Protein AF-A0A3P3T9U1-F1 (afdb_monomer)

Radius of gyration: 26.96 Å; Cα contacts (8 Å, |Δi|>4): 174; chains: 1; bounding box: 84×66×42 Å

Solvent-accessible surface area (backbone atoms only — not comparable to full-atom values): 7925 Å² total; per-residue (Å²): 139,84,88,81,84,88,80,81,85,82,76,81,73,80,72,79,68,67,78,79,77,80,69,82,68,80,63,69,86,65,82,69,76,70,50,73,69,58,47,55,55,41,44,77,34,76,37,46,21,60,55,47,52,53,46,47,79,71,38,25,90,82,25,15,36,34,40,34,45,98,92,43,43,36,33,32,50,48,60,76,58,37,54,78,74,62,61,82,60,46,80,48,57,80,90,51,38,76,82,68,50,55,58,90,40,40,25,44,31,35,66,35,59,51,98,85,68,45,82,43,27,40,37,34,37,57,53,85,129

Structure (mmCIF, N/CA/C/O backbone):
data_AF-A0A3P3T9U1-F1
#
_entry.id   AF-A0A3P3T9U1-F1
#
loop_
_atom_site.group_PDB
_atom_site.id
_atom_site.type_symbol
_atom_site.label_atom_id
_atom_site.label_alt_id
_atom_site.label_comp_id
_atom_site.label_asym_id
_atom_site.label_entity_id
_atom_site.label_seq_id
_atom_site.pdbx_PDB_ins_code
_atom_site.Cartn_x
_atom_site.Cartn_y
_atom_site.Cartn_z
_atom_site.occupancy
_atom_site.B_iso_or_equiv
_atom_site.auth_seq_id
_atom_site.auth_comp_id
_atom_site.auth_asym_id
_atom_site.auth_atom_id
_atom_site.pdbx_PDB_model_num
ATOM 1 N N . MET A 1 1 ? 68.263 -53.434 20.672 1.00 41.34 1 MET A N 1
ATOM 2 C CA . MET A 1 1 ? 68.591 -51.993 20.567 1.00 41.34 1 MET A CA 1
ATOM 3 C C . MET A 1 1 ? 68.253 -51.519 19.157 1.00 41.34 1 MET A C 1
ATOM 5 O O . MET A 1 1 ? 68.517 -52.272 18.232 1.00 41.34 1 MET A O 1
ATOM 9 N N . LYS A 1 2 ? 67.741 -50.285 19.036 1.00 37.53 2 LYS A N 1
ATOM 10 C CA . LYS A 1 2 ? 67.317 -49.538 17.828 1.00 37.53 2 LYS A CA 1
ATOM 11 C C . LYS A 1 2 ? 65.842 -49.667 17.412 1.00 37.53 2 LYS A C 1
ATOM 13 O O . LYS A 1 2 ? 65.433 -50.567 16.692 1.00 37.53 2 LYS A O 1
ATOM 18 N N . MET A 1 3 ? 65.092 -48.667 17.886 1.00 38.59 3 MET A N 1
ATOM 19 C CA . MET A 1 3 ? 63.888 -48.091 17.280 1.00 38.59 3 MET A CA 1
ATOM 20 C C . MET A 1 3 ? 64.161 -47.643 15.842 1.00 38.59 3 MET A C 1
ATOM 22 O O . MET A 1 3 ? 65.213 -47.048 15.640 1.00 38.59 3 MET A O 1
ATOM 26 N N . VAL A 1 4 ? 63.183 -47.791 14.938 1.00 52.09 4 VAL A N 1
ATOM 27 C CA . VAL A 1 4 ? 62.820 -46.845 13.850 1.00 52.09 4 VAL A CA 1
ATOM 28 C C . VAL A 1 4 ? 61.391 -47.237 13.406 1.00 52.09 4 VAL A C 1
ATOM 30 O O . VAL A 1 4 ? 61.208 -48.302 12.838 1.00 52.09 4 VAL A O 1
ATOM 33 N N . PHE A 1 5 ? 60.305 -46.651 13.917 1.00 43.38 5 PHE A N 1
ATOM 34 C CA . PHE A 1 5 ? 59.622 -45.407 13.517 1.00 43.38 5 PHE A CA 1
ATOM 35 C C . PHE A 1 5 ? 59.259 -45.251 12.022 1.00 43.38 5 PHE A C 1
ATOM 37 O O . PHE A 1 5 ? 60.132 -45.112 11.174 1.00 43.38 5 PHE A O 1
ATOM 44 N N . LYS A 1 6 ? 57.950 -45.037 11.786 1.00 44.62 6 LYS A N 1
ATOM 45 C CA . LYS A 1 6 ? 57.275 -44.555 10.556 1.00 44.62 6 LYS A CA 1
ATOM 46 C C . LYS A 1 6 ? 57.015 -45.672 9.519 1.00 44.62 6 LYS A C 1
ATOM 48 O O . LYS A 1 6 ? 57.917 -46.403 9.164 1.00 44.62 6 LYS A O 1
ATOM 53 N N . ARG A 1 7 ? 55.817 -45.840 8.947 1.00 45.97 7 ARG A N 1
ATOM 54 C CA . ARG A 1 7 ? 54.905 -44.822 8.408 1.00 45.97 7 ARG A CA 1
ATOM 55 C C . ARG A 1 7 ? 53.446 -45.318 8.394 1.00 45.97 7 ARG A C 1
ATOM 57 O O . ARG A 1 7 ? 53.157 -46.365 7.840 1.00 45.97 7 ARG A O 1
ATOM 64 N N . VAL A 1 8 ? 52.575 -44.495 8.980 1.00 49.38 8 VAL A N 1
ATOM 65 C CA . VAL A 1 8 ? 51.324 -43.974 8.398 1.00 49.38 8 VAL A CA 1
ATOM 66 C C . VAL A 1 8 ? 50.402 -45.010 7.741 1.00 49.38 8 VAL A C 1
ATOM 68 O O . VAL A 1 8 ? 50.495 -45.295 6.552 1.00 49.38 8 VAL A O 1
ATOM 71 N N . VAL A 1 9 ? 49.443 -45.492 8.534 1.00 46.72 9 VAL A N 1
ATOM 72 C CA . VAL A 1 9 ? 48.201 -46.107 8.056 1.00 46.72 9 VAL A CA 1
ATOM 73 C C . VAL A 1 9 ? 47.429 -45.041 7.276 1.00 46.72 9 VAL A C 1
ATOM 75 O O . VAL A 1 9 ? 46.888 -44.102 7.858 1.00 46.72 9 VAL A O 1
ATOM 78 N N . LEU A 1 10 ? 47.423 -45.163 5.949 1.00 43.09 10 LEU A N 1
ATOM 79 C CA . LEU A 1 10 ? 46.573 -44.374 5.066 1.00 43.09 10 LEU A CA 1
ATOM 80 C C . LEU A 1 10 ? 45.145 -44.926 5.199 1.00 43.09 10 LEU A C 1
ATOM 82 O O . LEU A 1 10 ? 44.728 -45.817 4.464 1.00 43.09 10 LEU A O 1
ATOM 86 N N . LEU A 1 11 ? 44.416 -44.457 6.212 1.00 42.66 11 LEU A N 1
ATOM 87 C CA . LEU A 1 11 ? 42.990 -44.722 6.347 1.00 42.66 11 LEU A CA 1
ATOM 88 C C . LEU A 1 11 ? 42.281 -43.862 5.293 1.00 42.66 11 LEU A C 1
ATOM 90 O O . LEU A 1 11 ? 42.007 -42.683 5.516 1.00 42.66 11 LEU A O 1
ATOM 94 N N . SER A 1 12 ? 42.037 -44.429 4.112 1.00 42.62 12 SER A N 1
ATOM 95 C CA . SER A 1 12 ? 41.165 -43.842 3.093 1.00 42.62 12 SER A CA 1
ATOM 96 C C . SER A 1 12 ? 39.722 -43.881 3.595 1.00 42.62 12 SER A C 1
ATOM 98 O O . SER A 1 12 ? 38.913 -44.703 3.174 1.00 42.62 12 SER A O 1
ATOM 100 N N . ALA A 1 13 ? 39.407 -42.998 4.542 1.00 49.19 13 ALA A N 1
ATOM 101 C CA . ALA A 1 13 ? 38.042 -42.634 4.850 1.00 49.19 13 ALA A CA 1
ATOM 102 C C . ALA A 1 13 ? 37.487 -41.936 3.609 1.00 49.19 13 ALA A C 1
ATOM 104 O O . ALA A 1 13 ? 37.845 -40.801 3.292 1.00 49.19 13 ALA A O 1
ATOM 105 N N . VAL A 1 14 ? 36.640 -42.660 2.883 1.00 45.09 14 VAL A N 1
ATOM 106 C CA . VAL A 1 14 ? 35.721 -42.102 1.900 1.00 45.09 14 VAL A CA 1
ATOM 107 C C . VAL A 1 14 ? 34.804 -41.157 2.669 1.00 45.09 14 VAL A C 1
ATOM 109 O O . VAL A 1 14 ? 33.752 -41.542 3.173 1.00 45.09 14 VAL A O 1
ATOM 112 N N . VAL A 1 15 ? 35.233 -39.906 2.816 1.00 48.53 15 VAL A N 1
ATOM 113 C CA . VAL A 1 15 ? 34.319 -38.818 3.125 1.00 48.53 15 VAL A CA 1
ATOM 114 C C . VAL A 1 15 ? 33.520 -38.640 1.847 1.00 48.53 15 VAL A C 1
ATOM 116 O O . VAL A 1 15 ? 33.974 -38.013 0.891 1.00 48.53 15 VAL A O 1
ATOM 119 N N . LEU A 1 16 ? 32.333 -39.248 1.824 1.00 46.41 16 LEU A N 1
ATOM 120 C CA . LEU A 1 16 ? 31.216 -38.761 1.032 1.00 46.41 16 LEU A CA 1
ATOM 121 C C . LEU A 1 16 ? 30.988 -37.322 1.494 1.00 46.41 16 LEU A C 1
ATOM 123 O O . LEU A 1 16 ? 30.196 -37.055 2.396 1.00 46.41 16 LEU A O 1
ATOM 127 N N . MET A 1 17 ? 31.763 -36.395 0.929 1.00 45.94 17 MET A N 1
ATOM 128 C CA . MET A 1 17 ? 31.426 -34.991 0.963 1.00 45.94 17 MET A CA 1
ATOM 129 C C . MET A 1 17 ? 30.121 -34.9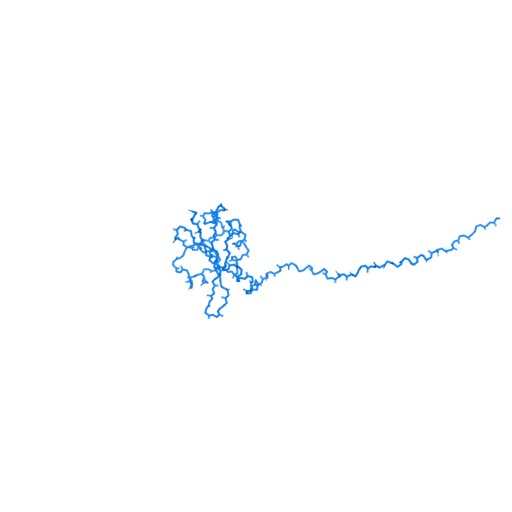13 0.198 1.00 45.94 17 MET A C 1
ATOM 131 O O . MET A 1 17 ? 30.085 -34.990 -1.031 1.00 45.94 17 MET A O 1
ATOM 135 N N . ALA A 1 18 ? 29.050 -34.874 0.993 1.00 45.69 18 ALA A N 1
ATOM 136 C CA . ALA A 1 18 ? 27.760 -34.333 0.643 1.00 45.69 18 ALA A CA 1
ATOM 137 C C . ALA A 1 18 ? 27.975 -33.282 -0.437 1.00 45.69 18 ALA A C 1
ATOM 139 O O . ALA A 1 18 ? 28.804 -32.385 -0.254 1.00 45.69 18 ALA A O 1
ATOM 140 N N . GLY A 1 19 ? 27.291 -33.481 -1.567 1.00 37.94 19 GLY A N 1
ATOM 141 C CA . GLY A 1 19 ? 27.389 -32.634 -2.738 1.00 37.94 19 GLY A CA 1
ATOM 142 C C . GLY A 1 19 ? 27.549 -31.195 -2.296 1.00 37.94 19 GLY A C 1
ATOM 143 O O . GLY A 1 19 ? 26.667 -30.640 -1.637 1.00 37.94 19 GLY A O 1
ATOM 144 N N . GLY A 1 20 ? 28.725 -30.644 -2.595 1.00 35.66 20 GLY A N 1
ATOM 145 C CA . GLY A 1 20 ? 28.991 -29.235 -2.443 1.00 35.66 20 GLY A CA 1
ATOM 146 C C . GLY A 1 20 ? 27.956 -28.514 -3.281 1.00 35.66 20 GLY A C 1
ATOM 147 O O . GLY A 1 20 ? 28.151 -28.293 -4.4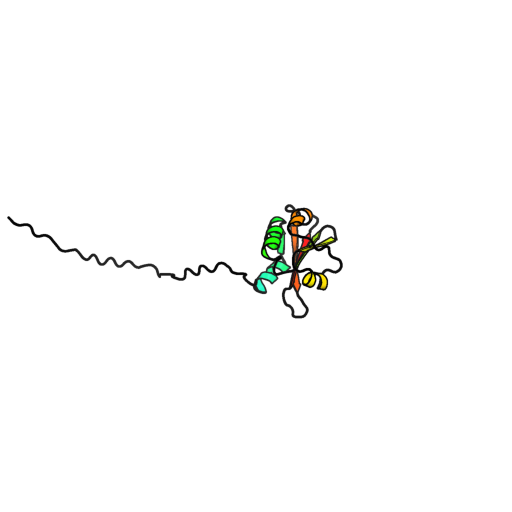74 1.00 35.66 20 GLY A O 1
ATOM 148 N N . CYS A 1 21 ? 26.850 -28.137 -2.647 1.00 46.66 21 CYS A N 1
ATOM 149 C CA . CYS A 1 21 ? 25.974 -27.083 -3.106 1.00 46.66 21 CYS A CA 1
ATOM 150 C C . CYS A 1 21 ? 26.743 -25.775 -2.884 1.00 46.66 21 CYS A C 1
ATOM 152 O O . CYS A 1 21 ? 26.375 -24.908 -2.099 1.00 46.66 21 CYS A O 1
ATOM 154 N N . SER A 1 22 ? 27.880 -25.656 -3.571 1.00 50.91 22 SER A N 1
ATOM 155 C CA . SER A 1 22 ? 28.648 -24.434 -3.727 1.00 50.91 22 SER A CA 1
ATOM 156 C C . SER A 1 22 ? 27.945 -23.596 -4.781 1.00 50.91 22 SER A C 1
ATOM 158 O O . SER A 1 22 ? 28.463 -23.321 -5.857 1.00 50.91 22 SER A O 1
ATOM 160 N N . LYS A 1 23 ? 26.723 -23.197 -4.447 1.00 42.22 23 LYS A N 1
ATOM 161 C CA . LYS A 1 23 ? 26.172 -21.920 -4.860 1.00 42.22 23 LYS A CA 1
ATOM 162 C C . LYS A 1 23 ? 25.697 -21.250 -3.586 1.00 42.22 23 LYS A C 1
ATOM 164 O O . LYS A 1 23 ? 24.510 -21.134 -3.311 1.00 42.22 23 LYS A O 1
ATOM 169 N N . ALA A 1 24 ? 26.673 -20.776 -2.814 1.00 43.69 24 ALA A N 1
ATOM 170 C CA . ALA A 1 24 ? 26.484 -19.573 -2.028 1.00 43.69 24 ALA A CA 1
ATOM 171 C C . ALA A 1 24 ? 26.224 -18.422 -3.011 1.00 43.69 24 ALA A C 1
ATOM 173 O O . ALA A 1 24 ? 27.068 -17.557 -3.233 1.00 43.69 24 ALA A O 1
ATOM 174 N N . THR A 1 25 ? 25.045 -18.420 -3.628 1.00 40.53 25 THR A N 1
ATOM 175 C CA . THR A 1 25 ? 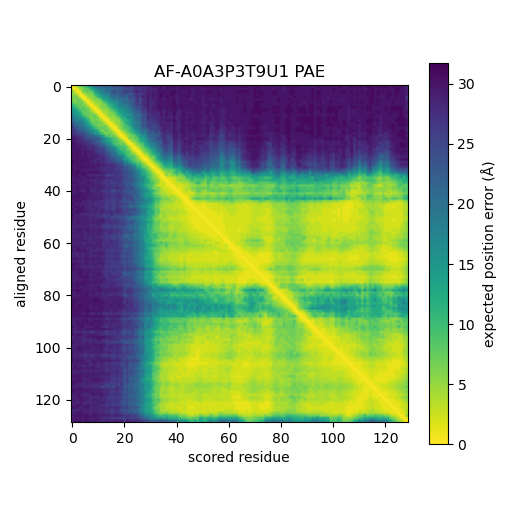24.482 -17.209 -4.190 1.00 40.53 25 THR A CA 1
ATOM 176 C C . THR A 1 25 ? 24.033 -16.416 -2.973 1.00 40.53 25 THR A C 1
ATOM 178 O O . THR A 1 25 ? 22.876 -16.456 -2.568 1.00 40.53 25 THR A O 1
ATOM 181 N N . LYS A 1 26 ? 24.968 -15.685 -2.357 1.00 44.56 26 LYS A N 1
ATOM 182 C CA . LYS A 1 26 ? 24.619 -14.437 -1.678 1.00 44.56 26 LYS A CA 1
ATOM 183 C C . LYS A 1 26 ? 24.151 -13.463 -2.763 1.00 44.56 26 LYS A C 1
ATOM 185 O O . LYS A 1 26 ? 24.805 -12.467 -3.041 1.00 44.56 26 LYS A O 1
ATOM 190 N N . SER A 1 27 ? 23.025 -13.761 -3.405 1.00 36.31 27 SER A N 1
ATOM 191 C CA . SER A 1 27 ? 22.183 -12.688 -3.877 1.00 36.31 27 SER A CA 1
ATOM 192 C C . SER A 1 27 ? 21.517 -12.188 -2.609 1.00 36.31 27 SER A C 1
ATOM 194 O O . SER A 1 27 ? 20.612 -12.827 -2.071 1.00 36.31 27 SER A O 1
ATOM 196 N N . LEU A 1 28 ? 21.966 -11.029 -2.126 1.00 36.38 28 LEU A N 1
ATOM 197 C CA . LEU A 1 28 ? 20.994 -10.063 -1.622 1.00 36.38 28 LEU A CA 1
ATOM 198 C C . LEU A 1 28 ? 19.771 -10.184 -2.545 1.00 36.38 28 LEU A C 1
ATOM 200 O O . LEU A 1 28 ? 19.993 -10.190 -3.761 1.00 36.38 28 LEU A O 1
ATOM 204 N N . PRO A 1 29 ? 18.539 -10.379 -2.046 1.00 35.88 29 PRO A N 1
ATOM 205 C CA . PRO A 1 29 ? 17.366 -10.244 -2.891 1.00 35.88 29 PRO A CA 1
ATOM 206 C C . PRO A 1 29 ? 17.343 -8.782 -3.345 1.00 35.88 29 PRO A C 1
ATOM 208 O O . PRO A 1 29 ? 16.732 -7.921 -2.721 1.00 35.88 29 PRO A O 1
ATOM 211 N N . GLY A 1 30 ? 18.135 -8.489 -4.374 1.00 32.56 30 GLY A N 1
ATOM 212 C CA . GLY A 1 30 ? 18.158 -7.230 -5.070 1.00 32.56 30 GLY A CA 1
A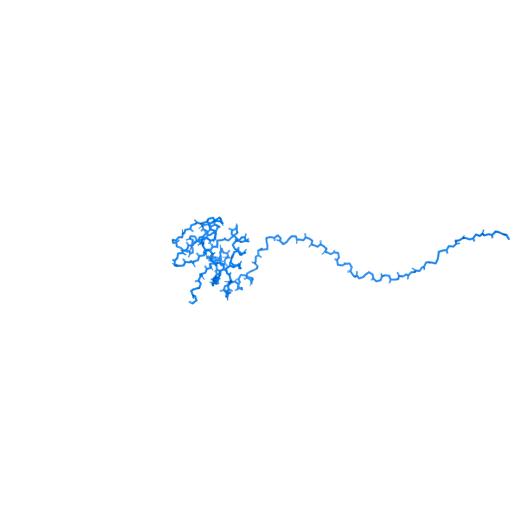TOM 213 C C . GLY A 1 30 ? 16.785 -7.121 -5.670 1.00 32.56 30 GLY A C 1
ATOM 214 O O . GLY A 1 30 ? 16.392 -8.031 -6.395 1.00 32.56 30 GLY A O 1
ATOM 215 N N . VAL A 1 31 ? 16.063 -6.087 -5.236 1.00 44.41 31 VAL A N 1
ATOM 216 C CA . VAL A 1 31 ? 14.924 -5.474 -5.921 1.00 44.41 31 VAL A CA 1
ATOM 217 C C . VAL A 1 31 ? 14.221 -6.487 -6.820 1.00 44.41 31 VAL A C 1
ATOM 219 O O . VAL A 1 31 ? 14.337 -6.447 -8.039 1.00 44.41 31 VAL A O 1
ATOM 222 N N . TYR A 1 32 ? 13.606 -7.498 -6.202 1.00 44.84 32 TYR A N 1
ATOM 223 C CA . TYR A 1 32 ? 12.826 -8.466 -6.956 1.00 44.84 32 TYR A CA 1
ATOM 224 C C . TYR A 1 32 ? 11.654 -7.651 -7.493 1.00 44.84 32 TYR A C 1
ATOM 226 O O . TYR A 1 32 ? 10.776 -7.277 -6.709 1.00 44.84 32 TYR A O 1
ATOM 234 N N . GLU A 1 33 ? 11.680 -7.320 -8.786 1.00 48.50 33 GLU A N 1
ATOM 235 C CA . GLU A 1 33 ? 10.459 -7.082 -9.546 1.00 48.50 33 GLU A CA 1
ATOM 236 C C . GLU A 1 33 ? 9.521 -8.212 -9.136 1.00 48.50 33 GLU A C 1
ATOM 238 O O . GLU A 1 33 ? 9.773 -9.390 -9.411 1.00 48.50 33 GLU A O 1
ATOM 243 N N . MET A 1 34 ? 8.520 -7.894 -8.317 1.00 57.56 34 MET A N 1
ATOM 244 C CA . MET A 1 34 ? 7.538 -8.892 -7.940 1.00 57.56 34 MET A CA 1
ATOM 245 C C . MET A 1 34 ? 6.935 -9.385 -9.250 1.00 57.56 34 MET A C 1
ATOM 247 O O . MET A 1 34 ? 6.514 -8.595 -10.091 1.00 57.56 34 MET A O 1
ATOM 251 N N . SER A 1 35 ? 6.958 -10.695 -9.477 1.00 63.12 35 SER A N 1
ATOM 252 C CA . SER A 1 35 ? 6.377 -11.248 -10.694 1.00 63.12 35 SER A CA 1
ATOM 253 C C . SER A 1 35 ? 4.902 -10.844 -10.775 1.00 63.12 35 SER A C 1
ATOM 255 O O . SER A 1 35 ? 4.241 -10.664 -9.751 1.00 63.12 35 SER A O 1
ATOM 257 N N . ASN A 1 36 ? 4.337 -10.751 -11.980 1.00 63.69 36 ASN A N 1
ATOM 258 C CA . ASN A 1 36 ? 2.904 -10.468 -12.148 1.00 63.69 36 ASN A CA 1
ATOM 259 C C . ASN A 1 36 ? 2.006 -11.400 -11.306 1.00 63.69 36 ASN A C 1
ATOM 261 O O . ASN A 1 36 ? 0.955 -10.978 -10.829 1.00 63.69 36 ASN A O 1
ATOM 265 N N . SER A 1 37 ? 2.447 -12.639 -11.061 1.00 60.81 37 SER A N 1
ATOM 266 C CA . SER A 1 37 ? 1.788 -13.586 -10.157 1.00 60.81 37 SER A CA 1
ATOM 267 C C . SER A 1 37 ? 1.847 -13.190 -8.674 1.00 60.81 37 SER A C 1
ATOM 269 O O . SER A 1 37 ? 0.894 -13.445 -7.946 1.00 60.81 37 SER A O 1
ATOM 271 N N . ALA A 1 38 ? 2.927 -12.552 -8.215 1.00 68.69 38 ALA A N 1
ATOM 272 C CA . ALA A 1 38 ? 3.044 -12.043 -6.850 1.00 68.69 38 ALA A CA 1
ATOM 273 C C . ALA A 1 38 ? 2.125 -10.833 -6.624 1.00 68.69 38 ALA A C 1
ATOM 275 O O . ALA A 1 38 ? 1.521 -10.713 -5.561 1.00 68.69 38 ALA A O 1
ATOM 276 N N . TYR A 1 39 ? 1.955 -9.980 -7.639 1.00 77.69 39 TYR A N 1
ATOM 277 C CA . TYR A 1 39 ? 0.980 -8.891 -7.587 1.00 77.69 39 TYR A CA 1
ATOM 278 C C . TYR A 1 39 ? -0.466 -9.391 -7.653 1.00 77.69 39 TYR A C 1
ATOM 280 O O . TYR A 1 39 ? -1.312 -8.856 -6.948 1.00 77.69 39 TYR A O 1
ATOM 288 N N . ALA A 1 40 ? -0.764 -10.450 -8.411 1.00 72.44 40 ALA A N 1
ATOM 289 C CA . ALA A 1 40 ? -2.108 -11.037 -8.420 1.00 72.44 40 ALA A CA 1
ATOM 290 C C . ALA A 1 40 ? -2.573 -11.458 -7.012 1.00 72.44 40 ALA A C 1
ATOM 292 O O . ALA A 1 40 ? -3.724 -11.238 -6.656 1.00 72.44 40 ALA A O 1
ATOM 293 N N . ALA A 1 41 ? -1.663 -11.969 -6.173 1.00 73.62 41 ALA A N 1
ATOM 294 C CA . ALA A 1 41 ? -1.980 -12.265 -4.777 1.00 73.62 41 ALA A CA 1
ATOM 295 C C . ALA A 1 41 ? -2.347 -11.002 -3.974 1.00 73.62 41 ALA A C 1
ATOM 297 O O . ALA A 1 41 ? -3.237 -11.052 -3.131 1.00 73.62 41 ALA A O 1
ATOM 298 N N . TYR A 1 42 ? -1.706 -9.860 -4.242 1.00 79.62 42 TYR A N 1
ATOM 299 C CA . TYR A 1 42 ? -2.046 -8.592 -3.588 1.00 79.62 42 TYR A CA 1
ATOM 300 C C . TYR A 1 42 ? -3.449 -8.096 -3.951 1.00 79.62 42 TYR A C 1
ATOM 302 O O . TYR A 1 42 ? -4.084 -7.470 -3.113 1.00 79.62 42 TYR A O 1
ATOM 310 N N . ASP A 1 43 ? -3.965 -8.378 -5.143 1.00 79.50 43 ASP A N 1
ATOM 311 C CA . ASP A 1 43 ? -5.269 -7.856 -5.577 1.00 79.50 43 ASP A CA 1
ATOM 312 C C . ASP A 1 43 ? -6.460 -8.426 -4.779 1.00 79.50 43 ASP A C 1
ATOM 314 O O . ASP A 1 43 ? -7.517 -7.809 -4.657 1.00 79.50 43 ASP A O 1
ATOM 318 N N . GLU A 1 44 ? -6.269 -9.597 -4.169 1.00 73.06 44 GLU A N 1
ATOM 319 C CA . GLU A 1 44 ? -7.309 -10.323 -3.432 1.00 73.06 44 GLU A CA 1
ATOM 320 C C . GLU A 1 44 ? -7.016 -10.437 -1.925 1.00 73.06 44 GLU A C 1
ATOM 322 O O . GLU A 1 44 ? -7.721 -11.139 -1.196 1.00 73.06 44 GLU A O 1
ATOM 327 N N . THR A 1 45 ? -5.992 -9.738 -1.425 1.00 86.38 45 THR A N 1
ATOM 328 C CA . THR A 1 45 ? -5.534 -9.884 -0.037 1.00 86.38 45 THR A CA 1
ATOM 329 C C . THR A 1 45 ? -6.109 -8.817 0.902 1.00 86.38 45 THR A C 1
ATOM 331 O O . THR A 1 45 ? -6.288 -7.647 0.561 1.00 86.38 45 THR A O 1
ATOM 334 N N . VAL A 1 46 ? -6.386 -9.233 2.140 1.00 90.88 46 VAL A N 1
ATOM 335 C CA . VAL A 1 46 ? -6.616 -8.332 3.275 1.00 90.88 46 VAL A CA 1
ATOM 336 C C . VAL A 1 46 ? -5.340 -8.298 4.104 1.00 90.88 46 VAL A C 1
ATOM 338 O O . VAL A 1 46 ? -4.879 -9.336 4.575 1.00 90.88 46 VAL A O 1
ATOM 341 N N . LEU A 1 47 ? -4.778 -7.107 4.275 1.00 90.56 47 LEU A N 1
ATOM 342 C CA . LEU A 1 47 ? -3.535 -6.874 5.002 1.00 90.56 47 LEU A CA 1
ATOM 343 C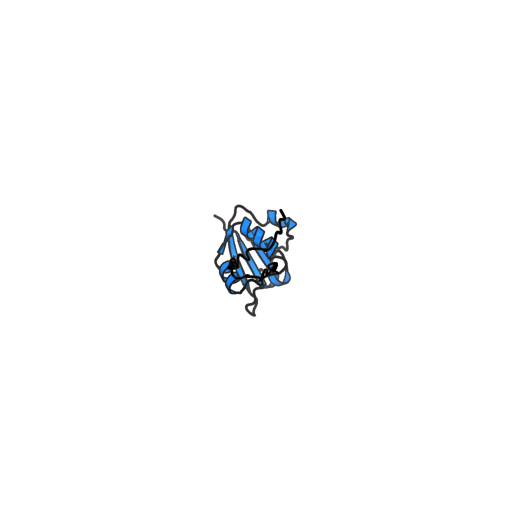 C . LEU A 1 47 ? -3.834 -6.239 6.360 1.00 90.56 47 LEU A C 1
ATOM 345 O O . LEU A 1 47 ? -4.698 -5.366 6.464 1.00 90.56 47 LEU A O 1
ATOM 349 N N . SER A 1 48 ? -3.104 -6.637 7.400 1.00 92.50 48 SER A N 1
ATOM 350 C CA . SER A 1 48 ? -3.074 -5.877 8.655 1.00 92.50 48 SER A CA 1
ATOM 351 C C . SER A 1 48 ? -2.324 -4.556 8.470 1.00 92.50 48 SER A C 1
ATOM 353 O O . SER A 1 48 ? -1.484 -4.429 7.574 1.00 92.50 48 SER A O 1
ATOM 355 N N . GLY A 1 49 ? -2.562 -3.578 9.343 1.00 88.31 49 GLY A N 1
ATOM 356 C CA . GLY A 1 49 ? -1.837 -2.307 9.311 1.00 88.31 49 GLY A CA 1
ATOM 357 C C . GLY A 1 49 ? -0.316 -2.472 9.435 1.00 88.31 49 GLY A C 1
ATOM 358 O O . GLY A 1 49 ? 0.436 -1.765 8.770 1.00 88.31 49 GLY A O 1
ATOM 359 N N . GLN A 1 50 ? 0.161 -3.479 10.175 1.00 90.06 50 GLN A N 1
ATOM 360 C CA . GLN A 1 50 ? 1.589 -3.835 10.209 1.00 90.06 50 GLN A CA 1
ATOM 361 C C . GLN A 1 50 ? 2.116 -4.320 8.848 1.00 90.06 50 GLN A C 1
ATOM 363 O O . GLN A 1 50 ? 3.217 -3.953 8.438 1.00 90.06 50 GLN A O 1
ATOM 368 N N 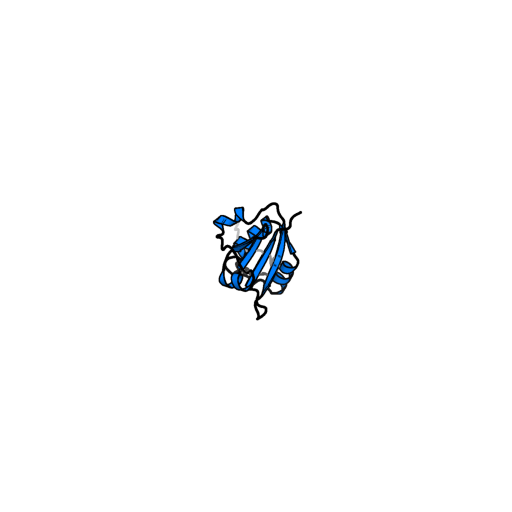. GLN A 1 51 ? 1.345 -5.140 8.127 1.00 89.94 51 GLN A N 1
ATOM 369 C CA . GLN A 1 51 ? 1.720 -5.592 6.783 1.00 89.94 51 GLN A CA 1
ATOM 370 C C . GLN A 1 51 ? 1.708 -4.441 5.775 1.00 89.94 51 GLN A C 1
ATOM 372 O O . GLN A 1 51 ? 2.571 -4.392 4.898 1.00 89.94 51 GLN A O 1
ATOM 377 N N . VAL A 1 52 ? 0.775 -3.500 5.930 1.00 89.75 52 VAL A N 1
ATOM 378 C CA . VAL A 1 52 ? 0.731 -2.264 5.144 1.00 89.75 52 VAL A CA 1
ATOM 379 C C . VAL A 1 52 ? 1.958 -1.393 5.406 1.00 89.75 52 VAL A C 1
ATOM 381 O O . VAL A 1 52 ? 2.591 -0.965 4.446 1.00 89.75 52 VAL A O 1
ATOM 384 N N . ASP A 1 53 ? 2.361 -1.197 6.663 1.00 89.38 53 ASP A N 1
ATOM 385 C CA . ASP A 1 53 ? 3.586 -0.458 7.004 1.00 89.38 53 ASP A CA 1
ATOM 386 C C . ASP A 1 53 ? 4.828 -1.099 6.354 1.00 89.38 53 ASP A C 1
ATOM 388 O O . ASP A 1 53 ? 5.641 -0.431 5.711 1.00 89.38 53 ASP A O 1
ATOM 392 N N . MET A 1 54 ? 4.951 -2.428 6.422 1.00 85.81 54 MET A N 1
ATOM 393 C CA . MET A 1 54 ? 6.040 -3.141 5.743 1.00 85.81 54 MET A CA 1
ATOM 394 C C . MET A 1 54 ? 6.010 -2.956 4.220 1.00 85.81 54 MET A C 1
ATOM 396 O O . MET A 1 54 ? 7.062 -2.742 3.614 1.00 85.81 54 MET A O 1
ATOM 400 N N . ALA A 1 55 ? 4.828 -3.021 3.599 1.00 84.06 55 ALA A N 1
ATOM 401 C CA . ALA A 1 55 ? 4.672 -2.797 2.164 1.00 84.06 55 ALA A CA 1
ATOM 402 C C . ALA A 1 55 ? 5.063 -1.361 1.776 1.00 84.06 55 ALA A C 1
ATOM 404 O O . ALA A 1 55 ? 5.799 -1.163 0.811 1.00 84.06 55 ALA A O 1
ATOM 405 N N . LEU A 1 56 ? 4.646 -0.373 2.568 1.00 87.94 56 LEU A N 1
ATOM 406 C CA . LEU A 1 56 ? 4.985 1.032 2.381 1.00 87.94 56 LEU A CA 1
ATOM 407 C C . LEU A 1 56 ? 6.504 1.233 2.344 1.00 87.94 56 LEU A C 1
ATOM 409 O O . LEU A 1 56 ? 7.039 1.722 1.352 1.00 87.94 56 LEU A O 1
ATOM 413 N N . ASN A 1 57 ? 7.210 0.785 3.388 1.00 84.88 57 ASN A N 1
ATOM 414 C CA . ASN A 1 57 ? 8.662 0.957 3.496 1.00 84.88 57 ASN A CA 1
ATOM 415 C C . ASN A 1 57 ? 9.416 0.238 2.367 1.00 84.88 57 ASN A C 1
ATOM 417 O O . ASN A 1 57 ? 10.485 0.685 1.962 1.00 84.88 57 ASN A O 1
ATOM 421 N N . ARG A 1 58 ? 8.870 -0.877 1.865 1.00 83.25 58 ARG A N 1
ATOM 422 C CA . ARG A 1 58 ? 9.516 -1.695 0.836 1.00 83.25 58 ARG A CA 1
ATOM 423 C C . ARG A 1 58 ? 9.309 -1.172 -0.583 1.00 83.25 58 ARG A C 1
ATOM 425 O O . ARG A 1 58 ? 10.220 -1.294 -1.396 1.00 83.25 58 ARG A O 1
ATOM 432 N N . TYR A 1 59 ? 8.121 -0.663 -0.900 1.00 81.25 59 TYR A N 1
ATOM 433 C CA . TYR A 1 59 ? 7.714 -0.448 -2.293 1.00 81.25 59 TYR A CA 1
ATOM 434 C C . TYR A 1 59 ? 7.574 1.019 -2.695 1.00 81.25 59 TYR A C 1
ATOM 436 O O . TYR A 1 59 ? 7.571 1.297 -3.891 1.00 81.25 59 TYR A O 1
ATOM 444 N N . LYS A 1 60 ? 7.512 1.964 -1.746 1.00 81.38 60 LYS A N 1
ATOM 445 C CA . LYS A 1 60 ? 7.246 3.387 -2.040 1.00 81.38 60 LYS A CA 1
ATOM 446 C C . LYS A 1 60 ? 8.255 4.069 -2.975 1.00 81.38 60 LYS A C 1
ATOM 448 O O . LYS A 1 60 ? 7.953 5.118 -3.526 1.00 81.38 60 LYS A O 1
ATOM 453 N N . GLU A 1 61 ? 9.460 3.524 -3.131 1.00 78.25 61 GLU A N 1
ATOM 454 C CA . GLU A 1 61 ? 10.474 4.071 -4.049 1.00 78.25 61 GLU A CA 1
ATOM 455 C C . GLU A 1 61 ? 10.265 3.633 -5.505 1.00 78.25 61 GLU A C 1
ATOM 457 O O . GLU A 1 61 ? 10.840 4.227 -6.411 1.00 78.25 61 GLU A O 1
ATOM 462 N N . PHE A 1 62 ? 9.436 2.611 -5.730 1.00 77.31 62 PHE A N 1
ATOM 463 C CA . PHE A 1 62 ? 9.253 1.966 -7.033 1.00 77.31 62 PHE A CA 1
ATOM 464 C C . PHE A 1 62 ? 7.801 1.995 -7.514 1.00 77.31 62 PHE A C 1
ATOM 466 O O . PHE A 1 62 ? 7.547 1.889 -8.708 1.00 77.31 62 PHE A O 1
ATOM 473 N N . LEU A 1 63 ? 6.850 2.115 -6.588 1.00 82.31 63 LEU A N 1
ATOM 474 C CA . LEU A 1 63 ? 5.418 2.083 -6.849 1.00 82.31 63 LEU A CA 1
ATOM 475 C C . LEU A 1 63 ? 4.727 3.241 -6.139 1.00 82.31 63 LEU A C 1
ATOM 477 O O . LEU A 1 63 ? 5.097 3.609 -5.021 1.00 82.31 63 LEU A O 1
ATOM 481 N N . ALA A 1 64 ? 3.662 3.755 -6.752 1.00 86.44 64 ALA A N 1
ATOM 482 C CA . ALA A 1 64 ? 2.710 4.591 -6.037 1.00 86.44 64 ALA A CA 1
ATOM 483 C C . ALA A 1 64 ? 1.948 3.735 -5.017 1.00 86.44 64 ALA A C 1
ATOM 485 O O . ALA A 1 64 ? 1.277 2.771 -5.392 1.00 86.44 64 ALA A O 1
ATOM 486 N N . ILE A 1 65 ? 2.027 4.085 -3.735 1.00 89.94 65 ILE A N 1
ATOM 487 C CA . ILE A 1 65 ? 1.229 3.446 -2.685 1.00 89.94 65 ILE A CA 1
ATOM 488 C C . ILE A 1 65 ? 0.141 4.421 -2.259 1.00 89.94 65 ILE A C 1
ATOM 490 O O . ILE A 1 65 ? 0.429 5.485 -1.713 1.00 89.94 65 ILE A O 1
ATOM 494 N N . ILE A 1 66 ? -1.110 4.056 -2.522 1.00 90.62 66 ILE A N 1
ATOM 495 C CA . ILE A 1 66 ? -2.279 4.893 -2.261 1.00 90.62 66 ILE A CA 1
ATOM 496 C C . ILE A 1 66 ? -3.027 4.305 -1.077 1.00 90.62 66 ILE A C 1
ATOM 498 O O . ILE A 1 66 ? -3.605 3.228 -1.182 1.00 90.62 66 ILE A O 1
ATOM 502 N N . VAL A 1 67 ? -3.029 4.999 0.053 1.00 91.62 67 VAL A N 1
ATOM 503 C CA . VAL A 1 67 ? -3.809 4.612 1.228 1.00 91.62 67 VAL A CA 1
ATOM 504 C C . VAL A 1 67 ? -5.098 5.421 1.235 1.00 91.62 67 VAL A C 1
ATOM 506 O O . VAL A 1 67 ? -5.059 6.647 1.259 1.00 91.62 67 VAL A O 1
ATOM 509 N N . VAL A 1 68 ? -6.243 4.742 1.205 1.00 90.31 68 VAL A N 1
ATOM 510 C CA . VAL A 1 68 ? -7.562 5.371 1.328 1.00 90.31 68 VAL A CA 1
ATOM 511 C C . VAL A 1 68 ? -8.057 5.161 2.751 1.00 90.31 68 VAL A C 1
ATOM 513 O O . VAL A 1 68 ? -8.387 4.035 3.130 1.00 90.31 68 VAL A O 1
ATOM 516 N N . LYS A 1 69 ? -8.121 6.245 3.522 1.00 88.75 69 LYS A N 1
ATOM 517 C CA . LYS A 1 69 ? -8.572 6.263 4.918 1.00 88.75 69 LYS A CA 1
ATOM 518 C C . LYS A 1 69 ? -9.641 7.332 5.088 1.00 88.75 69 LYS A C 1
ATOM 520 O O . LYS A 1 69 ? -9.487 8.447 4.603 1.00 88.75 69 LYS A O 1
ATOM 525 N N . ASP A 1 70 ? -10.753 6.962 5.722 1.00 86.69 70 ASP A N 1
ATOM 526 C CA . ASP A 1 70 ? -11.906 7.845 5.959 1.00 86.69 70 ASP A CA 1
ATOM 527 C C . ASP A 1 70 ? -12.415 8.609 4.716 1.00 86.69 70 ASP A C 1
ATOM 529 O O . ASP A 1 70 ? -12.940 9.714 4.809 1.00 86.69 70 ASP A O 1
ATOM 533 N N . GLY A 1 71 ? -12.299 7.995 3.534 1.00 82.62 71 GLY A N 1
ATOM 534 C CA . GLY A 1 71 ? -12.717 8.594 2.261 1.00 82.62 71 GLY A CA 1
ATOM 535 C C . GLY A 1 71 ? -11.707 9.572 1.655 1.00 82.62 71 GLY A C 1
ATOM 536 O O . GLY A 1 71 ? -11.984 10.141 0.603 1.00 82.62 71 GLY A O 1
ATOM 537 N N . GLN A 1 72 ? -10.538 9.741 2.276 1.00 87.69 72 GLN A N 1
ATOM 538 C CA . GLN A 1 72 ? -9.441 10.556 1.769 1.00 87.69 72 GLN A CA 1
ATOM 539 C C . GLN A 1 72 ? -8.296 9.674 1.252 1.00 87.69 72 GLN A C 1
ATOM 541 O O . GLN A 1 72 ? -7.946 8.663 1.865 1.00 87.69 72 GLN A O 1
ATOM 546 N N . SER A 1 73 ? -7.717 10.064 0.113 1.00 89.06 73 SER A N 1
ATOM 547 C CA . SER A 1 73 ? -6.604 9.362 -0.533 1.00 89.06 73 SER A CA 1
ATOM 548 C C . SER A 1 73 ? -5.268 10.019 -0.191 1.00 89.06 73 SER A C 1
ATOM 550 O O . SER A 1 73 ? -5.051 11.203 -0.468 1.00 89.06 73 SER A O 1
ATOM 552 N N . TYR A 1 74 ? -4.355 9.224 0.355 1.00 89.88 74 TYR A N 1
ATOM 553 C CA . TYR A 1 74 ? -2.994 9.613 0.705 1.00 89.88 74 TYR A CA 1
ATOM 554 C C . TYR A 1 74 ? -2.007 8.838 -0.158 1.00 89.88 74 TYR A C 1
ATOM 556 O O . TYR A 1 74 ? -2.098 7.617 -0.266 1.00 89.88 74 TYR A O 1
ATOM 564 N N . VAL A 1 75 ? -1.064 9.537 -0.778 1.00 89.44 75 VAL A N 1
ATOM 565 C CA . VAL A 1 75 ? -0.113 8.943 -1.721 1.00 89.44 75 VAL A CA 1
ATOM 566 C C . VAL A 1 75 ? 1.290 8.999 -1.148 1.00 89.44 75 VAL A C 1
ATOM 568 O O . VAL A 1 75 ? 1.804 10.081 -0.872 1.00 89.44 75 VAL A O 1
ATOM 571 N N . PHE A 1 76 ? 1.921 7.833 -1.065 1.00 88.06 76 PHE A N 1
ATOM 572 C CA . PHE A 1 76 ? 3.342 7.674 -0.789 1.00 88.06 76 PHE A CA 1
ATOM 573 C C . PHE A 1 76 ? 4.069 7.258 -2.072 1.00 88.06 76 PHE A C 1
ATOM 575 O O . PHE A 1 76 ? 3.588 6.398 -2.814 1.00 88.06 76 PHE A O 1
ATOM 582 N N . GLY A 1 77 ? 5.250 7.830 -2.310 1.00 80.62 77 GLY A N 1
ATOM 583 C CA . GLY A 1 77 ? 6.068 7.514 -3.486 1.00 80.62 77 GLY A CA 1
ATOM 584 C C . GLY A 1 77 ? 5.792 8.416 -4.690 1.00 80.62 77 GLY A C 1
ATOM 585 O O . GLY A 1 77 ? 5.544 9.612 -4.532 1.00 80.62 77 GLY A O 1
ATOM 586 N N . ASP A 1 78 ? 5.878 7.862 -5.905 1.00 73.06 78 ASP A N 1
ATOM 587 C CA . ASP A 1 78 ? 5.746 8.643 -7.142 1.00 73.06 78 ASP A CA 1
ATOM 588 C C . ASP A 1 78 ? 4.298 9.102 -7.395 1.00 73.06 78 ASP A C 1
ATOM 590 O O . ASP A 1 78 ? 3.452 8.389 -7.944 1.00 73.06 78 ASP A O 1
ATOM 594 N N . ASN A 1 79 ? 4.039 10.359 -7.041 1.00 66.31 79 ASN A N 1
ATOM 595 C CA . ASN A 1 79 ? 2.752 11.020 -7.220 1.00 66.31 79 ASN A CA 1
ATOM 596 C C . ASN A 1 79 ? 2.283 11.065 -8.689 1.00 66.31 79 ASN A C 1
ATOM 598 O O . ASN A 1 79 ? 1.083 11.103 -8.952 1.00 66.31 79 ASN A O 1
ATOM 602 N N . LYS A 1 80 ? 3.187 11.023 -9.680 1.00 66.44 80 LYS A N 1
ATOM 603 C CA . LYS A 1 80 ? 2.788 11.055 -11.101 1.00 66.44 80 LYS A CA 1
ATOM 604 C C . LYS A 1 80 ? 2.103 9.764 -11.541 1.00 66.44 80 LYS A C 1
ATOM 606 O O . LYS A 1 80 ? 1.201 9.816 -12.377 1.00 66.44 80 LYS A O 1
ATOM 611 N N . ALA A 1 81 ? 2.519 8.625 -10.991 1.00 65.38 81 ALA A N 1
ATOM 612 C CA . ALA A 1 81 ? 1.850 7.347 -11.213 1.00 65.38 81 ALA A CA 1
ATOM 613 C C . ALA A 1 81 ? 0.496 7.303 -10.483 1.00 65.38 81 ALA A C 1
ATOM 615 O O . ALA A 1 81 ? -0.488 6.832 -11.048 1.00 65.38 81 ALA A O 1
ATOM 616 N N . ALA A 1 82 ? 0.419 7.881 -9.279 1.00 61.69 82 ALA A N 1
ATOM 617 C CA . ALA A 1 82 ? -0.804 7.934 -8.477 1.00 61.69 82 ALA A CA 1
ATOM 618 C C . ALA A 1 82 ? -1.905 8.830 -9.074 1.00 61.69 82 ALA A C 1
ATOM 620 O O . ALA A 1 82 ? -3.069 8.432 -9.124 1.00 61.69 82 ALA A O 1
ATOM 621 N N . LEU A 1 83 ? -1.545 10.018 -9.576 1.00 62.19 83 LEU A N 1
ATOM 622 C CA .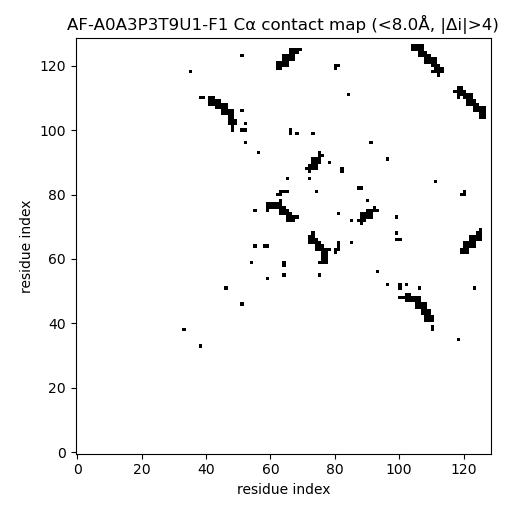 LEU A 1 83 ? -2.487 10.997 -10.143 1.00 62.19 83 LEU A CA 1
ATOM 623 C C . LEU A 1 83 ? -3.230 10.484 -11.382 1.00 62.19 83 LEU A C 1
ATOM 625 O O . LEU A 1 83 ? -4.336 10.937 -11.665 1.00 62.19 83 LEU A O 1
ATOM 629 N N . LYS A 1 84 ? -2.654 9.521 -12.113 1.00 62.16 84 LYS A N 1
ATOM 630 C CA . LYS A 1 84 ? -3.342 8.870 -13.238 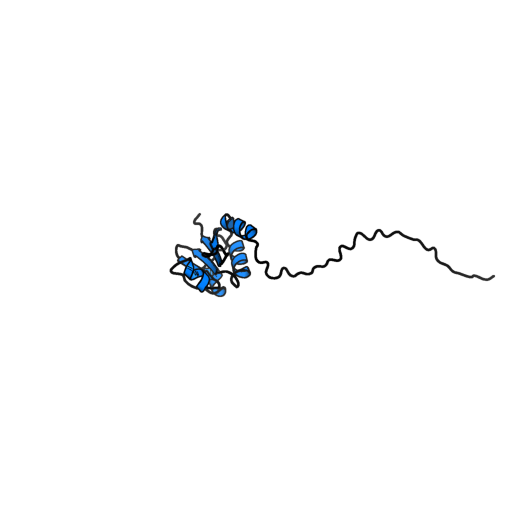1.00 62.16 84 LYS A CA 1
ATOM 631 C C . LYS A 1 84 ? -4.518 7.996 -12.790 1.00 62.16 84 LYS A C 1
ATOM 633 O O . LYS A 1 84 ? -5.349 7.660 -13.627 1.00 62.16 84 LYS A O 1
ATOM 638 N N . VAL A 1 85 ? -4.573 7.612 -11.511 1.00 58.22 85 VAL A N 1
ATOM 639 C CA . VAL A 1 85 ? -5.455 6.542 -11.025 1.00 58.22 85 VAL A CA 1
ATOM 640 C C . VAL A 1 85 ? -6.374 6.982 -9.878 1.00 58.22 85 VAL A C 1
ATOM 642 O O . VAL A 1 85 ? -7.507 6.519 -9.819 1.00 58.22 85 VAL A O 1
ATOM 645 N N . ALA A 1 86 ? -5.938 7.887 -8.993 1.00 58.75 86 ALA A N 1
ATOM 646 C CA . ALA A 1 86 ? -6.642 8.171 -7.732 1.00 58.75 86 ALA A CA 1
ATOM 647 C C . ALA A 1 86 ? -7.347 9.538 -7.618 1.00 58.75 86 ALA A C 1
ATOM 649 O O . ALA A 1 86 ? -7.945 9.812 -6.580 1.00 58.75 86 ALA A O 1
ATOM 650 N N . GLY A 1 87 ? -7.339 10.380 -8.657 1.00 66.38 87 GLY A N 1
ATOM 651 C CA . GLY A 1 87 ? -8.010 11.688 -8.612 1.00 66.38 87 GLY A CA 1
ATOM 652 C C . GLY A 1 87 ? -7.352 12.671 -7.630 1.00 66.38 87 GLY A C 1
ATOM 653 O O . GLY A 1 87 ? -6.127 12.761 -7.582 1.00 66.38 87 GLY A O 1
ATOM 654 N N . GLU A 1 88 ? -8.149 13.437 -6.873 1.00 67.94 88 GLU A N 1
ATOM 655 C CA . GLU A 1 88 ? -7.629 14.338 -5.832 1.00 67.94 88 GLU A CA 1
ATOM 656 C C . GLU A 1 88 ? -6.988 13.534 -4.691 1.00 67.94 88 GLU A C 1
ATOM 658 O O . GLU A 1 88 ? -7.640 12.737 -4.016 1.00 67.94 88 GLU A O 1
ATOM 663 N N . SER A 1 89 ? -5.695 13.755 -4.456 1.00 71.62 89 SER A N 1
ATOM 664 C CA . SER A 1 89 ? -4.925 13.020 -3.453 1.00 71.62 89 SER A CA 1
ATOM 665 C C . SER A 1 89 ? -3.934 13.916 -2.722 1.00 71.62 89 SER A C 1
ATOM 667 O O . SER A 1 89 ? -3.315 14.787 -3.340 1.00 71.62 89 SER A O 1
ATOM 669 N N . LYS A 1 90 ? -3.722 13.666 -1.425 1.00 80.12 90 LYS A N 1
ATOM 670 C CA . LYS A 1 90 ? -2.658 14.315 -0.647 1.00 80.12 90 LYS A CA 1
ATOM 671 C C . LYS A 1 90 ? -1.375 13.492 -0.777 1.00 80.12 90 LYS A C 1
ATOM 673 O O . LYS A 1 90 ? -1.322 12.356 -0.311 1.00 80.12 90 LYS A O 1
ATOM 678 N N . THR A 1 91 ? -0.333 14.054 -1.383 1.00 80.88 91 THR A N 1
ATOM 679 C CA . THR A 1 91 ? 1.010 13.459 -1.309 1.00 80.88 91 THR A CA 1
ATOM 680 C C . THR A 1 91 ? 1.553 13.631 0.100 1.00 80.88 91 THR A C 1
ATOM 682 O O . THR A 1 91 ? 1.490 14.730 0.649 1.00 80.88 91 THR A O 1
ATOM 685 N N . VAL A 1 92 ? 2.061 12.547 0.674 1.00 83.06 92 VAL A N 1
ATOM 686 C CA . VAL A 1 92 ? 2.557 12.487 2.052 1.00 83.06 92 VAL A CA 1
ATOM 687 C C . VAL A 1 92 ? 3.927 11.813 2.096 1.00 83.06 92 VAL A C 1
ATOM 689 O O . VAL A 1 92 ? 4.233 10.943 1.273 1.00 83.06 92 VAL A O 1
ATOM 692 N N . ASP A 1 93 ? 4.764 12.223 3.048 1.00 83.75 93 ASP A N 1
ATOM 693 C CA . ASP A 1 93 ? 6.061 11.580 3.301 1.00 83.75 93 ASP A CA 1
ATOM 694 C C . ASP A 1 93 ? 5.895 10.358 4.232 1.00 83.75 93 ASP A C 1
ATOM 696 O O . ASP A 1 93 ? 4.916 10.233 4.967 1.00 83.75 93 ASP A O 1
ATOM 700 N N . LEU A 1 94 ? 6.875 9.449 4.246 1.00 82.44 94 LEU A N 1
ATOM 701 C CA . LEU A 1 94 ? 6.957 8.357 5.221 1.00 82.44 94 LEU A CA 1
ATOM 702 C C . LEU A 1 94 ? 6.953 8.841 6.675 1.00 82.44 94 LEU A C 1
ATOM 704 O O . LEU A 1 94 ? 6.539 8.080 7.551 1.00 82.44 94 LEU A O 1
ATOM 708 N N . SER A 1 95 ? 7.419 10.062 6.949 1.00 85.75 95 SER A N 1
ATOM 709 C CA . SER A 1 95 ? 7.345 10.644 8.296 1.00 85.75 95 SER A CA 1
ATOM 710 C C . SER A 1 95 ? 5.903 10.848 8.778 1.00 85.75 95 SER A C 1
ATOM 712 O O . SER A 1 95 ? 5.659 10.766 9.978 1.00 85.75 95 SER A O 1
ATOM 714 N N . GLU A 1 96 ? 4.946 11.033 7.864 1.00 85.44 96 GLU A N 1
ATOM 715 C CA . GLU A 1 96 ? 3.511 11.186 8.154 1.00 85.44 96 GLU A CA 1
ATOM 716 C C . GLU A 1 96 ? 2.768 9.834 8.185 1.00 85.44 96 GLU A C 1
ATOM 718 O O . GLU A 1 96 ? 1.551 9.794 8.378 1.00 85.44 96 GLU A O 1
ATOM 723 N N . LYS A 1 97 ? 3.455 8.693 7.997 1.00 88.44 97 LYS A N 1
ATOM 724 C CA . LYS A 1 97 ? 2.765 7.403 7.810 1.00 88.44 97 LYS A CA 1
ATOM 725 C C . LYS A 1 97 ? 1.916 6.977 9.004 1.00 88.44 97 LYS A C 1
ATOM 727 O O . LYS A 1 97 ? 0.886 6.352 8.795 1.00 88.44 97 LYS A O 1
ATOM 732 N N . GLU A 1 98 ? 2.337 7.288 10.230 1.00 88.25 98 GLU A N 1
ATOM 733 C CA . GLU A 1 98 ? 1.633 6.862 11.450 1.00 88.25 98 GLU A CA 1
ATOM 734 C C . GLU A 1 98 ? 0.292 7.608 11.614 1.00 88.25 98 GLU A C 1
ATOM 736 O O . GLU A 1 98 ? -0.602 7.136 12.309 1.00 88.25 98 GLU A O 1
ATOM 741 N N . GLU A 1 99 ? 0.105 8.744 10.929 1.00 87.94 99 GLU A N 1
ATOM 742 C CA . GLU A 1 99 ? -1.179 9.460 10.882 1.00 87.94 99 GLU A CA 1
ATOM 743 C C . GLU A 1 99 ? -2.135 8.856 9.837 1.00 87.94 99 GLU A C 1
ATOM 745 O O . GLU A 1 99 ? -3.363 8.918 9.970 1.00 87.94 99 GLU A O 1
ATOM 750 N N . VAL A 1 100 ? -1.573 8.234 8.799 1.00 89.94 100 VAL A N 1
ATOM 751 C CA . VAL A 1 100 ? -2.301 7.695 7.643 1.00 89.94 100 VAL A CA 1
ATOM 752 C C . VAL A 1 100 ? -2.611 6.205 7.799 1.00 89.94 100 VAL A C 1
ATOM 754 O O . VAL A 1 100 ? -3.682 5.761 7.398 1.00 89.94 100 VAL A O 1
ATOM 757 N N . ILE A 1 101 ? -1.703 5.434 8.394 1.00 90.69 101 ILE A N 1
ATOM 758 C CA . ILE A 1 101 ? -1.819 3.986 8.573 1.00 90.69 101 ILE A CA 1
ATOM 759 C C . ILE A 1 101 ? -2.050 3.695 10.051 1.00 90.69 101 ILE A C 1
ATOM 761 O O . ILE A 1 101 ? -1.147 3.796 10.876 1.00 90.69 101 ILE A O 1
ATOM 765 N N . ASP A 1 102 ? -3.260 3.257 10.368 1.00 89.75 102 ASP A N 1
ATOM 766 C CA . ASP A 1 102 ? -3.581 2.640 11.650 1.00 89.75 102 ASP A CA 1
ATOM 767 C C . ASP A 1 102 ? -3.108 1.174 11.652 1.00 89.75 102 ASP A C 1
ATOM 769 O O . ASP A 1 102 ? -3.542 0.368 10.817 1.00 89.75 102 ASP A O 1
ATOM 773 N N . ARG A 1 103 ? -2.198 0.837 12.577 1.00 88.06 103 ARG A N 1
ATOM 774 C CA . ARG A 1 103 ? -1.606 -0.505 12.718 1.00 88.06 103 ARG A CA 1
ATOM 775 C C . ARG A 1 103 ? -2.599 -1.558 13.206 1.00 88.06 103 ARG A C 1
ATOM 777 O O . ARG A 1 103 ? -2.387 -2.736 12.911 1.00 88.06 103 ARG A O 1
ATOM 784 N N . ASP A 1 104 ? -3.668 -1.138 13.877 1.00 89.19 104 ASP A N 1
ATOM 785 C CA . ASP A 1 104 ? -4.687 -2.017 14.455 1.00 89.19 104 ASP A CA 1
ATOM 786 C C . ASP A 1 104 ? -5.850 -2.284 13.485 1.00 89.19 104 ASP A C 1
ATOM 788 O O . ASP A 1 104 ? -6.726 -3.113 13.747 1.00 89.19 104 ASP A O 1
ATOM 792 N N . ARG A 1 105 ? -5.851 -1.621 12.323 1.00 90.56 105 ARG A N 1
ATOM 793 C CA . ARG A 1 105 ? -6.852 -1.812 11.268 1.00 90.56 105 ARG A CA 1
ATOM 794 C C . ARG A 1 105 ? -6.407 -2.793 10.194 1.00 90.56 105 ARG A C 1
ATOM 796 O O . ARG A 1 105 ? -5.264 -3.247 10.132 1.00 90.56 105 ARG A O 1
ATOM 803 N N . THR A 1 106 ? -7.360 -3.130 9.328 1.00 93.38 106 THR A N 1
ATOM 804 C CA . THR A 1 106 ? -7.118 -3.947 8.138 1.00 93.38 106 THR A CA 1
ATOM 805 C C . THR A 1 106 ? -7.433 -3.165 6.876 1.00 93.38 106 THR A C 1
ATOM 807 O O . THR A 1 106 ? -8.310 -2.298 6.862 1.00 93.38 106 THR A O 1
ATOM 810 N N . TYR A 1 107 ? -6.724 -3.503 5.808 1.00 93.00 107 TYR A N 1
ATOM 811 C CA . TYR A 1 107 ? -6.801 -2.829 4.525 1.00 93.00 107 TYR A CA 1
ATOM 812 C C . TYR A 1 107 ? -7.039 -3.868 3.444 1.00 93.00 107 TYR A C 1
ATOM 814 O O . TYR A 1 107 ? -6.396 -4.919 3.425 1.00 93.00 107 TYR A O 1
ATOM 822 N N . LYS A 1 108 ? -7.969 -3.580 2.538 1.00 93.06 108 LYS A N 1
ATOM 823 C CA . LYS A 1 108 ? -8.095 -4.343 1.301 1.00 93.06 108 LYS A CA 1
ATOM 824 C C . LYS A 1 108 ? -7.078 -3.793 0.309 1.00 93.06 108 LYS A C 1
ATOM 826 O O . LYS A 1 108 ? -7.083 -2.586 0.062 1.00 93.06 108 LYS A O 1
ATOM 831 N N . SER A 1 109 ? -6.219 -4.652 -0.226 1.00 90.75 109 SER A N 1
ATOM 832 C CA . SER A 1 109 ? -5.281 -4.261 -1.273 1.00 90.75 109 SER A CA 1
ATOM 833 C C . SER A 1 109 ? -5.885 -4.437 -2.665 1.00 90.75 109 SER A C 1
ATOM 835 O O . SER A 1 109 ? -6.750 -5.282 -2.875 1.00 90.75 109 SER A O 1
ATOM 837 N N . PHE A 1 110 ? -5.444 -3.594 -3.591 1.00 89.25 110 PHE A N 1
ATOM 838 C CA . PHE A 1 110 ? -5.791 -3.621 -5.006 1.00 89.25 110 PHE A CA 1
ATOM 839 C C . PHE A 1 110 ? -4.570 -3.184 -5.819 1.00 89.25 110 PHE A C 1
ATOM 841 O O . PHE A 1 110 ? -3.870 -2.241 -5.436 1.00 89.25 110 PHE A O 1
ATOM 848 N N . VAL A 1 111 ? -4.277 -3.867 -6.920 1.00 88.75 111 VAL A N 1
ATOM 849 C CA . VAL A 1 111 ? -3.119 -3.557 -7.767 1.00 88.75 111 VAL A CA 1
ATOM 850 C C . VAL A 1 111 ? -3.509 -2.543 -8.828 1.00 88.75 111 VAL A C 1
ATOM 852 O O . VAL A 1 111 ? -4.446 -2.744 -9.595 1.00 88.75 111 VAL A O 1
ATOM 855 N N . LEU A 1 112 ? -2.739 -1.464 -8.924 1.00 84.94 112 LEU A N 1
ATOM 856 C CA . LEU A 1 112 ? -2.939 -0.440 -9.940 1.00 84.94 11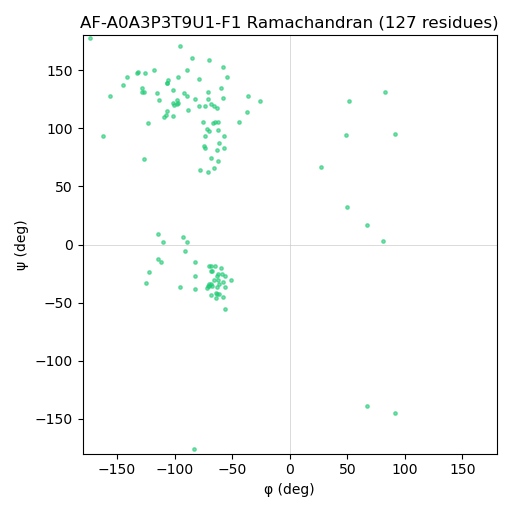2 LEU A CA 1
ATOM 857 C C . LEU A 1 112 ? -2.101 -0.762 -11.168 1.00 84.94 112 LEU A C 1
ATOM 859 O O . LEU A 1 112 ? -0.896 -1.016 -11.061 1.00 84.94 112 LEU A O 1
ATOM 863 N N . ARG A 1 113 ? -2.745 -0.720 -12.334 1.00 84.19 113 ARG A N 1
ATOM 864 C CA . ARG A 1 113 ? -2.112 -0.974 -13.627 1.00 84.19 113 ARG A CA 1
ATOM 865 C C . ARG A 1 113 ? -2.354 0.171 -14.598 1.00 84.19 113 ARG A C 1
ATOM 867 O O . ARG A 1 113 ? -3.397 0.820 -14.535 1.00 84.19 113 ARG A O 1
ATOM 874 N N . ASP A 1 114 ? -1.388 0.426 -15.471 1.00 82.12 114 ASP A N 1
ATOM 875 C CA . ASP A 1 114 ? -1.537 1.406 -16.547 1.00 82.12 114 ASP A CA 1
ATOM 876 C C . ASP A 1 114 ? -2.253 0.818 -17.781 1.00 82.12 114 ASP A C 1
ATOM 878 O O . ASP A 1 114 ? -2.699 -0.331 -17.791 1.00 82.12 114 ASP A O 1
ATOM 882 N N . SER A 1 115 ? -2.358 1.607 -18.854 1.00 81.25 115 SER A N 1
ATOM 883 C CA . SER A 1 115 ? -2.977 1.183 -20.118 1.00 81.25 115 SER A CA 1
ATOM 884 C C . SER A 1 115 ? -2.232 0.052 -20.838 1.00 81.25 115 SER A C 1
ATOM 886 O O . SER A 1 115 ? -2.818 -0.596 -21.701 1.00 81.25 115 SER A O 1
ATOM 888 N N . ASN A 1 116 ? -0.961 -0.182 -20.502 1.00 82.31 116 ASN A N 1
ATOM 889 C CA . ASN A 1 116 ? -0.147 -1.280 -21.024 1.00 82.31 116 ASN A CA 1
ATOM 890 C C . ASN A 1 116 ? -0.208 -2.520 -20.116 1.00 82.31 116 ASN A C 1
ATOM 892 O O . ASN A 1 116 ? 0.485 -3.504 -20.373 1.00 82.31 116 ASN A O 1
ATOM 896 N N . ASN A 1 117 ? -1.060 -2.494 -19.082 1.00 79.12 117 ASN A N 1
ATOM 897 C CA . ASN A 1 117 ? -1.220 -3.536 -18.071 1.00 79.12 117 ASN A CA 1
ATOM 898 C C . ASN A 1 117 ? 0.010 -3.714 -17.152 1.00 79.12 117 ASN A C 1
ATOM 900 O O . ASN A 1 117 ? 0.123 -4.727 -16.447 1.00 79.12 117 ASN A O 1
ATOM 904 N N . GLU A 1 118 ? 0.915 -2.733 -17.123 1.00 82.19 118 GLU A N 1
ATOM 905 C CA . GLU A 1 118 ? 2.079 -2.720 -16.236 1.00 82.19 118 GLU A CA 1
ATOM 906 C C . GLU A 1 118 ? 1.672 -2.287 -14.828 1.00 82.19 118 GLU A C 1
ATOM 908 O O . GLU A 1 118 ? 0.816 -1.420 -14.658 1.00 82.19 118 GLU A O 1
ATOM 913 N N . VAL A 1 119 ? 2.268 -2.900 -13.800 1.00 83.25 119 VAL A N 1
ATOM 914 C CA . VAL A 1 119 ? 1.983 -2.547 -12.403 1.00 83.25 119 VAL A CA 1
ATOM 915 C C . VAL A 1 119 ? 2.636 -1.211 -12.078 1.00 83.25 119 VAL A C 1
ATOM 917 O O . VAL A 1 119 ? 3.856 -1.090 -12.110 1.00 83.25 119 VAL A O 1
ATOM 920 N N . VAL A 1 120 ? 1.816 -0.227 -11.719 1.00 83.38 120 VAL A N 1
ATOM 921 C CA . VAL A 1 120 ? 2.264 1.140 -11.401 1.00 83.38 120 VAL A CA 1
ATOM 922 C C . VAL A 1 120 ? 2.036 1.524 -9.942 1.00 83.38 120 VAL A C 1
ATOM 924 O O . VAL A 1 120 ? 2.578 2.525 -9.469 1.00 83.38 120 VAL A O 1
ATOM 927 N N . GLY A 1 121 ? 1.254 0.737 -9.199 1.00 86.62 121 GLY A N 1
ATOM 928 C CA . GLY A 1 121 ? 0.970 1.039 -7.803 1.00 86.62 121 GLY A CA 1
ATOM 929 C C . GLY A 1 121 ? 0.190 -0.030 -7.051 1.00 86.62 121 GLY A C 1
ATOM 930 O O . GLY A 1 121 ? -0.235 -1.039 -7.613 1.00 86.62 121 GLY A O 1
ATOM 931 N N . LEU A 1 122 ? -0.019 0.231 -5.763 1.00 88.19 122 LEU A N 1
ATOM 932 C CA . LEU A 1 122 ? -0.923 -0.511 -4.888 1.00 88.19 122 LEU A CA 1
ATOM 933 C C . LEU A 1 122 ? -1.874 0.479 -4.220 1.00 88.19 122 LEU A C 1
ATOM 935 O O . LEU A 1 122 ? -1.431 1.472 -3.646 1.00 88.19 122 LEU A O 1
ATOM 939 N N . GLN A 1 123 ? -3.167 0.183 -4.247 1.00 90.38 123 GLN A N 1
ATOM 940 C CA . GLN A 1 123 ? -4.165 0.874 -3.446 1.00 90.38 123 GLN A CA 1
ATOM 941 C C . GLN A 1 123 ? -4.528 0.024 -2.230 1.00 90.38 123 GLN A C 1
ATOM 943 O O . GLN A 1 123 ? -4.782 -1.171 -2.342 1.00 90.38 123 GLN A O 1
ATOM 948 N N . LEU A 1 124 ? -4.552 0.654 -1.064 1.00 92.00 124 LEU A N 1
ATOM 949 C CA . LEU A 1 124 ? -4.832 0.058 0.232 1.00 92.00 124 LEU A CA 1
ATOM 950 C C . LEU A 1 124 ? -6.011 0.810 0.839 1.00 92.00 124 LEU A C 1
ATOM 952 O O . LEU A 1 124 ? -5.867 1.941 1.295 1.00 92.00 124 LEU A O 1
ATOM 956 N N . THR A 1 125 ? -7.193 0.206 0.822 1.00 92.12 125 THR A N 1
ATOM 957 C CA . THR A 1 125 ? -8.410 0.837 1.341 1.00 92.12 125 THR A CA 1
ATOM 958 C C . THR A 1 125 ? -8.722 0.306 2.727 1.00 92.12 125 THR A C 1
ATOM 960 O O . THR A 1 125 ? -8.919 -0.898 2.909 1.00 92.12 125 THR A O 1
ATOM 963 N N . GLU A 1 126 ? -8.764 1.211 3.699 1.00 91.62 126 GLU A N 1
ATOM 964 C CA . GLU A 1 126 ? -9.095 0.889 5.079 1.00 91.62 126 GLU A CA 1
ATOM 965 C C . GLU A 1 126 ? -10.502 0.285 5.175 1.00 91.62 126 GLU A C 1
ATOM 967 O O . GLU A 1 126 ? -11.466 0.779 4.581 1.00 91.62 126 GLU A O 1
ATOM 972 N N . ARG A 1 127 ? -10.628 -0.804 5.935 1.00 85.62 127 ARG A N 1
ATOM 973 C CA . ARG A 1 127 ? -11.913 -1.444 6.211 1.00 85.62 127 ARG A CA 1
ATOM 974 C C . ARG A 1 127 ? -12.438 -0.966 7.558 1.00 85.62 127 ARG A C 1
ATOM 976 O O . ARG A 1 127 ? -11.799 -1.189 8.585 1.00 85.62 127 ARG A O 1
ATOM 983 N N . LYS A 1 128 ? -13.632 -0.371 7.557 1.00 70.81 128 LYS A N 1
ATOM 984 C CA . LYS A 1 128 ? -14.412 -0.191 8.787 1.00 70.81 128 LYS A CA 1
ATOM 985 C C . LYS A 1 128 ? -14.922 -1.570 9.215 1.00 70.81 128 LYS A C 1
ATOM 987 O O . LYS A 1 128 ? -15.466 -2.292 8.377 1.00 70.81 128 LYS A O 1
ATOM 992 N N . GLN A 1 129 ? -14.627 -1.954 10.457 1.00 59.34 129 GLN A N 1
ATOM 993 C CA . GLN A 1 129 ? -15.166 -3.170 11.074 1.00 59.34 129 GLN A CA 1
ATOM 994 C C . GLN A 1 129 ? -16.667 -3.027 11.313 1.00 59.34 129 GLN A C 1
ATOM 996 O O . GLN A 1 129 ? -17.101 -1.891 11.616 1.00 59.34 129 GLN A O 1
#

Organism: NCBI:txid2490856

Secondary structure (DSSP, 8-state):
-----------------------------------HHHHHHHHT-EEEHHHHHHHHHHHTTTSEEEEEETTEEEEES-HHHHHHHHSS-EE--GGGHHHH--TTSEEEEEEEE-TT--EEEEEEEEPP-

Foldseek 3Di:
DDDDDDDDDPPPPPPPPDPPPPPPPPPPVPPPPQPPVNVVCLAADKDALVRVLVCLVNPQQPAWEWEQDPNATETGHDVVLVCVPPPDHHYDYNVCVCVRGDRHWIWRKRFDADPVRDTHHIYTYTDDD

Nearest PDB structures (foldseek):
  3dxo-assembly1_A  TM=2.888E-01  e=7.717E-01  Agrobacterium fabrum str. C58
  7sc9-assembly1_DI  TM=5.213E-01  e=4.975E+00  Synechocystis sp. PCC 6803 substr. Kazusa
  6x1i-assembly1_B  TM=2.868E-01  e=1.669E+00  Agrobacterium fabrum str. C58
  6hpo-assembly1_A  TM=2.450E-01  e=1.467E+00  Homo sapiens

Sequence (129 aa):
MKMVFKRVVLLSAVVLMAGGCSKATKSLPGVYEMSNSAYAAYDETVLSGQQVDMALNRYKEFLAIIVVKDGQSYVFGDNKAALKVAGESKTVDLSEKEEVIDRDRTYKSFVLRDSNNEVVGLQLTERKQ

Mean predicted aligned error: 14.04 Å

pLDDT: mean 71.92, std 18.95, range [32.56, 93.38]